Protein AF-A0A1Q7S9M8-F1 (afdb_monomer_lite)

pLDDT: mean 87.65, std 7.37, range [57.84, 95.69]

Radius of gyration: 18.13 Å; chains: 1; bounding box: 39×25×57 Å

Secondary structure (DSSP, 8-state):
---SHHHHHTTT--TT--SSS--TTT-GGGGGG--S-EEEEEEEEETTTEEEEEEEEEEEETTTEEEEEEEEEEEEEEEEEE-TT--EEEEEEEEEEEEEEEEEEESSSS-EEEEEEEEEEEEEETTEEEEEEEEEEEEE--

Foldseek 3Di:
DFADPVCVVVVVPLQQPQDDDRDCVNPLQNLQSDPAKDWDWDWDQDPQQKIKIKTKIKDHDPPWKIKMKMKIKIKHWQDFDADPVGDTPDIWMKMKMKIKIKMKGAPDPFKIKMKMKMWIWIDGGDVDIDIDIDMDIDMGGD

Structure (mmCIF, N/CA/C/O backbone):
data_AF-A0A1Q7S9M8-F1
#
_entry.id   AF-A0A1Q7S9M8-F1
#
loop_
_atom_site.group_PDB
_atom_site.id
_atom_site.type_symbol
_atom_site.label_atom_id
_atom_site.label_alt_id
_atom_site.label_comp_id
_atom_site.label_asym_id
_atom_site.label_entity_id
_atom_site.label_seq_id
_atom_site.pdbx_PDB_ins_code
_atom_site.Cartn_x
_atom_site.Cartn_y
_atom_site.Cartn_z
_atom_site.occupancy
_atom_site.B_iso_or_equiv
_atom_site.auth_seq_id
_atom_site.auth_comp_id
_atom_site.auth_asym_id
_atom_site.auth_atom_id
_atom_site.pdbx_PDB_model_num
ATOM 1 N N . MET A 1 1 ? 0.707 -7.574 -5.995 1.00 57.84 1 MET A N 1
ATOM 2 C CA . MET A 1 1 ? 1.938 -8.179 -5.433 1.00 57.84 1 MET A CA 1
ATOM 3 C C . MET A 1 1 ? 1.797 -8.263 -3.920 1.00 57.84 1 MET A C 1
ATOM 5 O O . MET A 1 1 ? 0.958 -7.563 -3.372 1.00 57.84 1 MET A O 1
ATOM 9 N N . GLY A 1 2 ? 2.574 -9.120 -3.259 1.00 64.75 2 GLY A N 1
ATOM 10 C CA . GLY A 1 2 ? 2.652 -9.149 -1.798 1.00 64.75 2 GLY A CA 1
ATOM 11 C C . GLY A 1 2 ? 3.324 -7.903 -1.230 1.00 64.75 2 GLY A C 1
ATOM 12 O O . GLY A 1 2 ? 4.291 -7.451 -1.825 1.00 64.75 2 GLY A O 1
ATOM 13 N N . SER A 1 3 ? 2.824 -7.364 -0.118 1.00 73.44 3 SER A N 1
ATOM 14 C CA . SER A 1 3 ? 3.362 -6.199 0.601 1.00 73.44 3 SER A CA 1
ATOM 15 C C . SER A 1 3 ? 4.119 -6.565 1.878 1.00 73.44 3 SER A C 1
ATOM 17 O O . SER A 1 3 ? 3.627 -7.346 2.701 1.00 73.44 3 SER A O 1
ATOM 19 N N . GLY A 1 4 ? 5.298 -5.951 2.040 1.00 80.25 4 GLY A N 1
ATOM 20 C CA . GLY A 1 4 ? 6.183 -6.041 3.207 1.00 80.25 4 GLY A CA 1
ATOM 21 C C . GLY A 1 4 ? 6.788 -7.431 3.450 1.00 80.25 4 GLY A C 1
ATOM 22 O O . GLY A 1 4 ? 6.228 -8.456 3.063 1.00 80.25 4 GLY A O 1
ATOM 23 N N . ALA A 1 5 ? 7.933 -7.486 4.136 1.00 82.31 5 ALA A N 1
ATOM 24 C CA . ALA A 1 5 ? 8.641 -8.746 4.394 1.00 82.31 5 ALA A CA 1
ATOM 25 C C . ALA A 1 5 ? 7.769 -9.762 5.153 1.00 82.31 5 ALA A C 1
ATOM 27 O O . ALA A 1 5 ? 7.705 -10.933 4.784 1.00 82.31 5 ALA A O 1
ATOM 28 N N . ARG A 1 6 ? 7.028 -9.293 6.169 1.00 84.50 6 ARG A N 1
ATOM 29 C CA . ARG A 1 6 ? 6.108 -10.127 6.953 1.00 84.50 6 ARG A CA 1
ATOM 30 C C . ARG A 1 6 ? 4.965 -10.684 6.110 1.00 84.50 6 ARG A C 1
ATOM 32 O O . ARG A 1 6 ? 4.654 -11.863 6.221 1.00 84.50 6 ARG A O 1
ATOM 39 N N . GLY A 1 7 ? 4.353 -9.853 5.266 1.00 83.56 7 GLY A N 1
ATOM 40 C CA . GLY A 1 7 ? 3.269 -10.299 4.396 1.00 83.56 7 GLY A CA 1
ATOM 41 C C . GLY A 1 7 ? 3.750 -11.361 3.416 1.00 83.56 7 GLY A C 1
ATOM 42 O O . GLY A 1 7 ? 3.134 -12.418 3.327 1.00 83.56 7 GLY A O 1
ATOM 43 N N . MET A 1 8 ? 4.909 -11.146 2.789 1.00 85.81 8 MET A N 1
ATOM 44 C CA . MET A 1 8 ? 5.516 -12.134 1.895 1.00 85.81 8 MET A CA 1
ATOM 45 C C . MET A 1 8 ? 5.856 -13.453 2.610 1.00 85.81 8 MET A C 1
ATOM 47 O O . MET A 1 8 ? 5.550 -14.518 2.078 1.00 85.8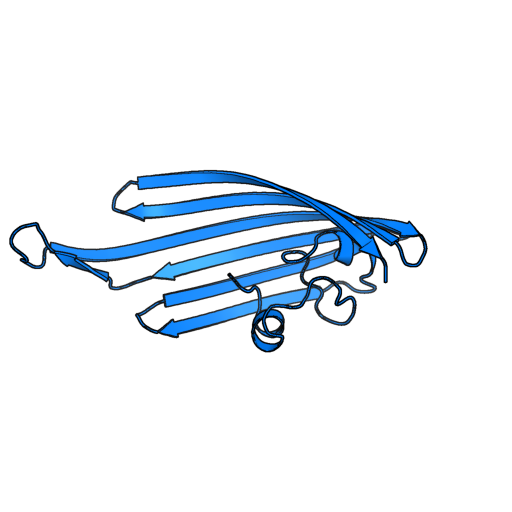1 8 MET A O 1
ATOM 51 N N . ALA A 1 9 ? 6.416 -13.402 3.825 1.00 84.69 9 ALA A N 1
ATOM 52 C CA . ALA A 1 9 ? 6.720 -14.596 4.624 1.00 84.69 9 ALA A CA 1
ATOM 53 C C . ALA A 1 9 ? 5.460 -15.381 5.035 1.00 84.69 9 ALA A C 1
ATOM 55 O O . ALA A 1 9 ? 5.495 -16.604 5.129 1.00 84.69 9 ALA A O 1
ATOM 56 N N . MET A 1 10 ? 4.337 -14.686 5.228 1.00 86.38 10 MET A N 1
ATOM 57 C CA . MET A 1 10 ? 3.033 -15.276 5.552 1.00 86.38 10 MET A CA 1
ATOM 58 C C . MET A 1 10 ? 2.227 -15.675 4.304 1.00 86.38 10 MET A C 1
ATOM 60 O O . MET A 1 10 ? 1.003 -15.790 4.367 1.00 86.38 10 MET A O 1
ATOM 64 N N . GLY A 1 11 ? 2.870 -15.823 3.140 1.00 84.56 11 GLY A N 1
ATOM 65 C CA . GLY A 1 11 ? 2.181 -16.180 1.894 1.00 84.56 11 GLY A CA 1
ATOM 66 C C . GLY A 1 11 ? 1.147 -15.141 1.443 1.00 84.56 11 GLY A C 1
ATOM 67 O O . GLY A 1 11 ? 0.212 -15.473 0.723 1.00 84.56 11 GLY A O 1
ATOM 68 N N . ASN A 1 12 ? 1.301 -13.884 1.869 1.00 84.94 12 ASN A N 1
ATOM 69 C CA . ASN A 1 12 ? 0.389 -12.757 1.642 1.00 84.94 12 ASN A CA 1
ATOM 70 C C . ASN A 1 12 ? -0.994 -12.891 2.309 1.00 84.94 12 ASN A C 1
ATOM 72 O O . ASN A 1 12 ? -1.914 -12.142 1.983 1.00 84.94 12 ASN A O 1
ATOM 76 N N . ALA A 1 13 ? -1.140 -13.786 3.292 1.00 85.44 13 ALA A N 1
ATOM 77 C CA . ALA A 1 13 ? -2.388 -14.036 4.017 1.00 85.44 13 ALA A CA 1
ATOM 78 C C . ALA A 1 13 ? -2.580 -13.102 5.234 1.00 85.44 13 ALA A C 1
ATOM 80 O O . ALA A 1 13 ? -2.776 -13.547 6.361 1.00 85.44 13 ALA A O 1
ATOM 81 N N . MET A 1 14 ? -2.512 -11.783 5.020 1.00 87.69 14 MET A N 1
ATOM 82 C CA . MET A 1 14 ? -2.524 -10.785 6.109 1.00 87.69 14 MET A CA 1
ATOM 83 C C . MET A 1 14 ? -3.898 -10.142 6.378 1.00 87.69 14 MET A C 1
ATOM 85 O O . MET A 1 14 ? -4.003 -9.266 7.230 1.00 87.69 14 MET A O 1
ATOM 89 N N . THR A 1 15 ? -4.963 -10.561 5.682 1.00 85.62 15 THR A N 1
ATOM 90 C CA . THR A 1 15 ? -6.269 -9.861 5.673 1.00 85.62 15 THR A CA 1
ATOM 91 C C . THR A 1 15 ? -7.000 -9.799 7.021 1.00 85.62 15 THR A C 1
ATOM 93 O O . THR A 1 15 ? -7.856 -8.933 7.194 1.00 85.62 15 THR A O 1
ATOM 96 N N . ALA A 1 16 ? -6.691 -10.710 7.948 1.00 84.69 16 ALA A N 1
ATOM 97 C CA . ALA A 1 16 ? -7.313 -10.813 9.274 1.00 84.69 16 ALA A CA 1
ATOM 98 C C . ALA A 1 16 ? -6.283 -10.711 10.417 1.00 84.69 16 ALA A C 1
ATOM 100 O O . ALA A 1 16 ? -6.584 -10.994 11.573 1.00 84.69 16 ALA A O 1
ATOM 101 N N . VAL A 1 17 ? -5.038 -10.334 10.108 1.00 84.12 17 VAL A N 1
ATOM 102 C CA . VAL A 1 17 ? -3.963 -10.267 11.104 1.00 84.12 17 VAL A CA 1
ATOM 103 C C . VAL A 1 17 ? -3.978 -8.895 11.774 1.00 84.12 17 VAL A C 1
ATOM 105 O O . VAL A 1 17 ? -3.600 -7.897 11.165 1.00 84.12 17 VAL A O 1
ATOM 108 N N . VAL A 1 18 ? -4.373 -8.858 13.048 1.00 83.50 18 VAL A N 1
ATOM 109 C CA . VAL A 1 18 ? -4.526 -7.617 13.836 1.00 83.50 18 VAL A CA 1
ATOM 110 C C . VAL A 1 18 ? -3.399 -7.360 14.837 1.00 83.50 18 VAL A C 1
ATOM 112 O O . VAL A 1 18 ? -3.403 -6.350 15.531 1.00 83.50 18 VAL A O 1
ATOM 115 N N . ASN A 1 19 ? -2.410 -8.249 14.924 1.00 81.38 19 ASN A N 1
ATOM 116 C CA . ASN A 1 19 ? -1.304 -8.126 15.875 1.00 81.38 19 ASN A CA 1
ATOM 117 C C . ASN A 1 19 ? 0.014 -7.795 15.169 1.00 81.38 19 ASN A C 1
ATOM 119 O O . ASN A 1 19 ? 0.311 -8.324 14.092 1.00 81.38 19 ASN A O 1
ATOM 123 N N . GLY A 1 20 ? 0.860 -6.998 15.826 1.00 80.44 20 GLY A N 1
ATOM 124 C CA . GLY A 1 20 ? 2.172 -6.583 15.321 1.00 80.44 20 GLY A CA 1
ATOM 125 C C . GLY A 1 20 ? 2.072 -5.485 14.259 1.00 80.44 20 GLY A C 1
ATOM 126 O O . GLY A 1 20 ? 1.236 -4.595 14.359 1.00 80.44 20 GLY A O 1
ATOM 127 N N . GLU A 1 21 ? 2.923 -5.550 13.234 1.00 77.31 21 GLU A N 1
ATOM 128 C CA . GLU A 1 21 ? 2.833 -4.668 12.063 1.00 77.31 21 GLU A CA 1
ATOM 129 C C . GLU A 1 21 ? 1.598 -5.039 11.224 1.00 77.31 21 GLU A C 1
ATOM 131 O O . GLU A 1 21 ? 1.613 -6.028 10.480 1.00 77.31 21 GLU A O 1
ATOM 136 N N . ILE A 1 22 ? 0.518 -4.276 11.396 1.00 79.56 22 ILE A N 1
ATOM 137 C CA . ILE A 1 22 ? -0.707 -4.389 10.603 1.00 79.56 22 ILE A CA 1
ATOM 138 C C . ILE A 1 22 ? -0.486 -3.679 9.270 1.00 79.56 22 ILE A C 1
ATOM 140 O O . ILE A 1 22 ? -0.139 -2.500 9.219 1.00 79.56 22 ILE A O 1
ATOM 144 N N . GLN A 1 23 ? -0.756 -4.383 8.177 1.00 79.44 23 GLN A N 1
ATOM 145 C CA . GLN A 1 23 ? -0.603 -3.840 6.835 1.00 79.44 23 GLN A CA 1
ATOM 146 C C . GLN A 1 23 ? -1.965 -3.568 6.202 1.00 79.44 23 GLN A C 1
ATOM 148 O O . GLN A 1 23 ? -2.589 -4.446 5.606 1.00 79.44 23 GLN A O 1
ATOM 153 N N . SER A 1 24 ? -2.392 -2.308 6.275 1.00 82.56 24 SER A N 1
ATOM 154 C CA . SER A 1 24 ? -3.668 -1.853 5.702 1.00 82.56 24 SER A CA 1
ATOM 155 C C . SER A 1 24 ? -3.730 -1.938 4.173 1.00 82.56 24 SER A C 1
ATOM 157 O O . SER A 1 24 ? -4.811 -1.848 3.603 1.00 82.56 24 SER A O 1
ATOM 159 N N . TYR A 1 25 ? -2.591 -2.173 3.508 1.00 85.38 25 TYR A N 1
ATOM 160 C CA . TYR A 1 25 ? -2.549 -2.525 2.087 1.00 85.38 25 TYR A CA 1
ATOM 161 C C . TYR A 1 25 ? -3.428 -3.742 1.755 1.00 85.38 25 TYR A C 1
ATOM 163 O O . TYR A 1 25 ? -4.063 -3.750 0.700 1.00 85.38 25 TYR A O 1
ATOM 171 N N . TYR A 1 26 ? -3.456 -4.746 2.643 1.00 86.88 26 TYR A N 1
ATOM 172 C CA . TYR A 1 26 ? -4.240 -5.971 2.461 1.00 86.88 26 TYR A CA 1
ATOM 173 C C . TYR A 1 26 ? -5.700 -5.805 2.873 1.00 86.88 26 TYR A C 1
ATOM 175 O O . TYR A 1 26 ? -6.578 -6.372 2.235 1.00 86.88 26 TYR A O 1
ATOM 183 N N . ASN A 1 27 ? -5.952 -5.058 3.948 1.00 90.69 27 ASN A N 1
ATOM 184 C CA . ASN A 1 27 ? -7.297 -4.773 4.427 1.00 90.69 27 ASN A CA 1
ATOM 185 C C . ASN A 1 27 ? -7.304 -3.429 5.179 1.00 90.69 27 ASN A C 1
ATOM 187 O O . ASN A 1 27 ? -6.751 -3.348 6.283 1.00 90.69 27 ASN A O 1
ATOM 191 N N . PRO A 1 28 ? -7.937 -2.378 4.627 1.00 89.75 28 PRO A N 1
ATOM 192 C CA . PRO A 1 28 ? -7.945 -1.063 5.249 1.00 89.75 28 PRO A CA 1
ATOM 193 C C . PRO A 1 28 ? -8.717 -1.015 6.569 1.00 89.75 28 PRO A C 1
ATOM 195 O O . PRO A 1 28 ? -8.446 -0.120 7.362 1.00 89.75 28 PRO A O 1
ATOM 198 N N . ALA A 1 29 ? -9.618 -1.966 6.857 1.00 91.62 29 ALA A N 1
ATOM 199 C CA . ALA A 1 29 ? -10.369 -2.017 8.116 1.00 91.62 29 ALA A CA 1
ATOM 200 C C . ALA A 1 29 ? -9.490 -2.353 9.336 1.00 91.62 29 ALA A C 1
ATOM 202 O O . ALA A 1 29 ? -9.869 -2.054 10.468 1.00 91.62 29 ALA A O 1
ATOM 203 N N . LEU A 1 30 ? -8.304 -2.939 9.125 1.00 89.50 30 LEU A N 1
ATOM 204 C CA . LEU A 1 30 ? -7.459 -3.422 10.219 1.00 89.50 30 LEU A CA 1
ATOM 205 C C . LEU A 1 30 ? -6.807 -2.302 11.042 1.00 89.50 30 LEU A C 1
ATOM 207 O O . LEU A 1 30 ? -6.467 -2.529 12.203 1.00 89.50 30 LEU A O 1
ATOM 211 N N . ALA A 1 31 ? -6.640 -1.093 10.489 1.00 90.38 31 ALA A N 1
ATOM 212 C CA . ALA A 1 31 ? -5.975 -0.001 11.206 1.00 90.38 31 ALA A CA 1
ATOM 213 C C . ALA A 1 31 ? -6.710 0.415 12.497 1.00 90.38 31 ALA A C 1
ATOM 215 O O . ALA A 1 31 ? -6.067 0.883 13.437 1.00 90.38 31 ALA A O 1
ATOM 216 N N . ALA A 1 32 ? -8.025 0.196 12.579 1.00 91.12 32 ALA A N 1
ATOM 217 C CA . ALA A 1 32 ? -8.847 0.487 13.752 1.00 91.12 32 ALA A CA 1
ATOM 218 C C . ALA A 1 32 ? -8.597 -0.476 14.928 1.00 91.12 32 ALA A C 1
ATOM 220 O O . ALA A 1 32 ? -8.952 -0.161 16.065 1.00 91.12 32 ALA A O 1
ATOM 221 N N . PHE A 1 33 ? -7.978 -1.634 14.673 1.00 90.00 33 PHE A N 1
ATOM 222 C CA . PHE A 1 33 ? -7.586 -2.600 15.704 1.00 90.00 33 PHE A CA 1
ATOM 223 C C . PHE A 1 33 ? -6.159 -2.393 16.213 1.00 90.00 33 PHE A C 1
ATOM 225 O O . PHE A 1 33 ? -5.751 -3.059 17.162 1.00 90.00 33 PHE A O 1
ATOM 232 N N . SER A 1 34 ? -5.400 -1.463 15.629 1.00 88.25 34 SER A N 1
ATOM 233 C CA . SER A 1 34 ? -4.077 -1.150 16.153 1.00 88.25 34 SER A CA 1
ATOM 234 C C . SER A 1 34 ? -4.161 -0.477 17.516 1.00 88.25 34 SER A C 1
ATOM 236 O O . SER A 1 34 ? -4.938 0.450 17.730 1.00 88.25 34 SER A O 1
ATOM 238 N N . GLU A 1 35 ? -3.279 -0.872 18.426 1.00 87.44 35 GLU A N 1
ATOM 239 C CA . GLU A 1 35 ? -3.135 -0.217 19.727 1.00 87.44 35 GLU A CA 1
ATOM 240 C C . GLU A 1 35 ? -1.991 0.804 19.748 1.00 87.44 35 GLU A C 1
ATOM 242 O O . GLU A 1 35 ? -1.941 1.681 20.615 1.00 87.44 35 GLU A O 1
ATOM 247 N N . GLN A 1 36 ? -1.070 0.716 18.782 1.00 90.19 36 GLN A N 1
ATOM 248 C CA . GLN A 1 36 ? 0.173 1.483 18.763 1.00 90.19 36 GLN A CA 1
ATOM 249 C C . GLN A 1 36 ? 0.463 2.065 17.379 1.00 90.19 36 GLN A C 1
ATOM 251 O O . GLN A 1 36 ? -0.045 1.613 16.351 1.00 90.19 36 GLN A O 1
ATOM 256 N N . ARG A 1 37 ? 1.301 3.102 17.349 1.00 92.75 37 ARG A N 1
ATOM 257 C CA . ARG A 1 37 ? 1.840 3.628 16.093 1.00 92.75 37 ARG A CA 1
ATOM 258 C C . ARG A 1 37 ? 2.904 2.665 15.589 1.00 92.75 37 ARG A C 1
ATOM 260 O O . ARG A 1 37 ? 3.766 2.262 16.363 1.00 92.75 37 ARG A O 1
ATOM 267 N N . THR A 1 38 ? 2.851 2.321 14.312 1.00 90.81 38 THR A N 1
ATOM 268 C CA . THR A 1 38 ? 3.845 1.441 13.688 1.00 90.81 38 THR A CA 1
ATOM 269 C C . THR A 1 38 ? 4.304 2.042 12.372 1.00 90.81 38 THR A C 1
ATOM 271 O O . THR A 1 38 ? 3.553 2.750 11.702 1.00 90.81 38 THR A O 1
ATOM 274 N N . ALA A 1 39 ? 5.561 1.792 12.034 1.00 91.06 39 ALA A N 1
ATOM 275 C CA . ALA A 1 39 ? 6.146 2.146 10.756 1.00 91.06 39 ALA A CA 1
ATOM 276 C C . ALA A 1 39 ? 7.030 0.985 10.309 1.00 91.06 39 ALA A C 1
ATOM 278 O O . ALA A 1 39 ? 7.719 0.387 11.138 1.00 91.06 39 ALA A O 1
ATOM 279 N N . GLY A 1 40 ? 7.018 0.685 9.018 1.00 89.69 40 GLY A N 1
ATOM 280 C CA . GLY A 1 40 ? 7.786 -0.408 8.445 1.00 89.69 40 GLY A CA 1
ATOM 281 C C . GLY A 1 40 ? 8.348 -0.023 7.089 1.00 89.69 40 GLY A C 1
ATOM 282 O O . GLY A 1 40 ? 7.677 0.624 6.286 1.00 89.69 40 GLY A O 1
ATOM 283 N N . ALA A 1 41 ? 9.585 -0.434 6.829 1.00 91.12 41 ALA A N 1
ATOM 284 C CA . ALA A 1 41 ? 10.212 -0.341 5.520 1.00 91.12 41 ALA A CA 1
ATOM 285 C C . ALA A 1 41 ? 10.724 -1.725 5.112 1.00 91.12 41 ALA A C 1
ATOM 287 O O . ALA A 1 41 ? 11.245 -2.479 5.932 1.00 91.12 41 ALA A O 1
ATOM 288 N N . THR A 1 42 ? 10.561 -2.085 3.847 1.00 91.62 42 THR A N 1
ATOM 289 C CA . THR A 1 42 ? 11.048 -3.337 3.268 1.00 91.62 42 THR A CA 1
ATOM 290 C C . THR A 1 42 ? 11.676 -3.037 1.918 1.00 91.62 42 THR A C 1
ATOM 292 O O . THR A 1 42 ? 11.065 -2.361 1.097 1.00 91.62 42 THR A O 1
ATOM 295 N N . PHE A 1 43 ? 12.860 -3.595 1.679 1.00 91.12 43 PHE A N 1
ATOM 296 C CA . PHE A 1 43 ? 13.544 -3.557 0.390 1.00 91.12 43 PHE A CA 1
ATOM 297 C C . PHE A 1 43 ? 13.692 -4.989 -0.115 1.00 91.12 43 PHE A C 1
ATOM 299 O O . PHE A 1 43 ? 14.317 -5.820 0.544 1.00 91.12 43 PHE A O 1
ATOM 306 N N . GLY A 1 44 ? 13.063 -5.295 -1.244 1.00 90.06 44 GLY A N 1
ATOM 307 C CA . GLY A 1 44 ? 13.077 -6.615 -1.862 1.00 90.06 44 GLY A CA 1
ATOM 308 C C . GLY A 1 44 ? 13.915 -6.607 -3.129 1.00 90.06 44 GLY A C 1
ATOM 309 O O . GLY A 1 44 ? 13.563 -5.927 -4.090 1.00 90.06 44 GLY A O 1
ATOM 310 N N . LEU A 1 45 ? 14.995 -7.386 -3.141 1.00 90.12 45 LEU A N 1
ATOM 311 C CA . LEU A 1 45 ? 15.781 -7.676 -4.339 1.00 90.12 45 LEU A CA 1
ATOM 312 C C . LEU A 1 45 ? 15.302 -9.004 -4.927 1.00 90.12 45 LEU A C 1
ATOM 314 O O . LEU A 1 45 ? 15.189 -10.003 -4.217 1.00 90.12 45 LEU A O 1
ATOM 318 N N . LEU A 1 46 ? 14.984 -9.001 -6.214 1.00 87.25 46 LEU A N 1
ATOM 319 C CA . LEU A 1 46 ? 14.392 -10.121 -6.936 1.00 87.25 46 LEU A CA 1
ATOM 320 C C . LEU A 1 46 ? 15.277 -10.469 -8.140 1.00 87.25 46 LEU A C 1
ATOM 322 O O . LEU A 1 46 ? 16.095 -9.670 -8.590 1.00 87.25 46 LEU A O 1
ATOM 326 N N . SER A 1 47 ? 15.106 -11.671 -8.687 1.00 89.19 47 SER A N 1
ATOM 327 C CA . SER A 1 47 ? 15.799 -12.077 -9.915 1.00 89.19 47 SER A CA 1
ATOM 328 C C . SER A 1 47 ? 15.456 -11.155 -11.094 1.00 89.19 47 SER A C 1
ATOM 330 O O . SER A 1 47 ? 14.365 -10.581 -11.124 1.00 89.19 47 SER A O 1
ATOM 332 N N . LEU A 1 48 ? 16.351 -11.096 -12.090 1.00 89.06 48 LEU A N 1
ATOM 333 C CA . LEU A 1 48 ? 16.242 -10.261 -13.298 1.00 89.06 48 LEU A CA 1
ATOM 334 C C . LEU A 1 48 ? 16.287 -8.753 -12.990 1.00 89.06 48 LEU A C 1
ATOM 336 O O . LEU A 1 48 ? 15.481 -8.000 -13.523 1.00 89.06 48 LEU A O 1
ATOM 340 N N . ASP A 1 49 ? 17.173 -8.323 -12.085 1.00 89.00 49 ASP A N 1
ATOM 341 C CA . ASP A 1 49 ? 17.335 -6.908 -11.696 1.00 89.00 49 ASP A CA 1
ATOM 342 C C . ASP A 1 49 ? 16.028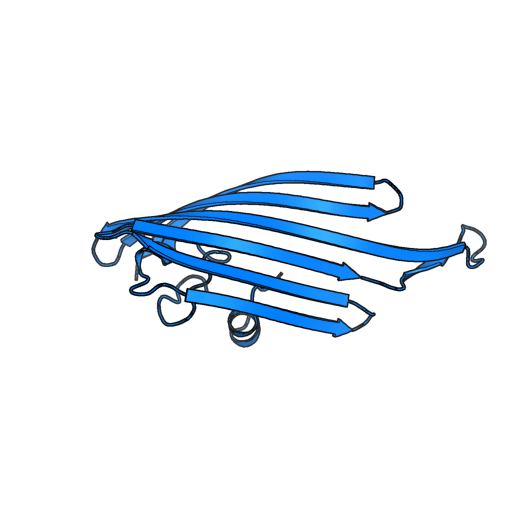 -6.228 -11.253 1.00 89.00 49 ASP A C 1
ATOM 344 O O . ASP A 1 49 ? 15.827 -5.013 -11.371 1.00 89.00 49 ASP A O 1
ATOM 348 N N . ARG A 1 50 ? 15.112 -7.041 -10.719 1.00 91.00 50 ARG A N 1
ATOM 349 C CA . ARG A 1 50 ? 13.824 -6.595 -10.207 1.00 91.00 50 ARG A CA 1
ATOM 350 C C . ARG A 1 50 ? 13.976 -6.129 -8.772 1.00 91.00 50 ARG A C 1
ATOM 352 O O . ARG A 1 50 ? 14.648 -6.765 -7.960 1.00 91.00 50 ARG A O 1
ATOM 359 N N . HIS A 1 51 ? 13.270 -5.062 -8.433 1.00 91.75 51 HIS A N 1
ATOM 360 C CA . HIS A 1 51 ? 13.164 -4.591 -7.061 1.00 91.75 51 HIS A CA 1
ATOM 361 C C . HIS A 1 51 ? 11.709 -4.360 -6.672 1.00 91.75 51 HIS A C 1
ATOM 363 O O . HIS A 1 51 ? 10.853 -4.075 -7.513 1.00 91.75 51 HIS A O 1
ATOM 369 N N . LEU A 1 52 ? 11.439 -4.515 -5.381 1.00 92.00 52 LEU A N 1
ATOM 370 C CA . LEU A 1 52 ? 10.128 -4.318 -4.792 1.00 92.00 52 LEU A CA 1
ATOM 371 C C . LEU A 1 52 ? 10.275 -3.770 -3.371 1.00 92.00 52 LEU A C 1
ATOM 373 O O . LEU A 1 52 ? 10.673 -4.477 -2.448 1.00 92.00 52 LEU A O 1
ATOM 377 N N . ASN A 1 53 ? 9.936 -2.501 -3.207 1.00 92.69 53 ASN A N 1
ATOM 378 C CA . ASN A 1 53 ? 10.115 -1.733 -1.990 1.00 92.69 53 ASN A CA 1
ATOM 379 C C . ASN A 1 53 ? 8.757 -1.362 -1.394 1.00 92.69 53 ASN A C 1
ATOM 381 O O . ASN A 1 53 ? 7.826 -1.003 -2.117 1.00 92.69 53 ASN A O 1
ATOM 385 N N . PHE A 1 54 ? 8.666 -1.402 -0.069 1.00 92.75 54 PHE A N 1
ATOM 386 C CA . PHE A 1 54 ? 7.476 -1.032 0.687 1.00 92.75 54 PHE A CA 1
ATOM 387 C C . PHE A 1 54 ? 7.853 -0.094 1.819 1.00 92.75 54 PHE A C 1
ATOM 389 O O . PHE A 1 54 ? 8.783 -0.370 2.570 1.00 92.75 54 PHE A O 1
ATOM 396 N N . LEU A 1 55 ? 7.079 0.967 1.986 1.00 92.62 55 LEU A N 1
ATOM 397 C CA . LEU A 1 55 ? 7.062 1.806 3.172 1.00 92.62 55 LEU A CA 1
ATOM 398 C C . LEU A 1 55 ? 5.624 1.862 3.674 1.00 92.62 55 LEU A C 1
ATOM 400 O O . LEU A 1 55 ? 4.700 2.063 2.888 1.00 92.62 55 LEU A O 1
ATOM 404 N N . ASN A 1 56 ? 5.422 1.696 4.972 1.00 91.56 56 ASN A N 1
ATOM 405 C CA . ASN A 1 56 ? 4.111 1.816 5.583 1.00 91.56 56 ASN A CA 1
ATOM 406 C C . ASN A 1 56 ? 4.191 2.534 6.928 1.00 91.56 56 ASN A C 1
ATOM 408 O O . ASN A 1 56 ? 5.197 2.477 7.634 1.00 91.56 56 ASN A O 1
ATOM 412 N N . TYR A 1 57 ? 3.105 3.218 7.258 1.00 92.62 57 TYR A N 1
ATOM 413 C CA . TYR A 1 57 ? 2.869 3.847 8.541 1.00 92.62 57 TYR A CA 1
ATOM 414 C C . TYR A 1 57 ? 1.418 3.623 8.943 1.00 92.62 57 TYR A C 1
ATOM 416 O O . TYR A 1 57 ? 0.507 3.713 8.119 1.00 92.62 57 TYR A O 1
ATOM 424 N N . MET A 1 58 ? 1.195 3.383 10.226 1.00 92.88 58 MET A N 1
ATOM 425 C CA . MET A 1 58 ? -0.130 3.233 10.798 1.00 92.88 58 MET A CA 1
ATOM 426 C C . MET A 1 58 ? -0.206 3.950 12.136 1.00 92.88 58 MET A C 1
ATOM 428 O O . MET A 1 58 ? 0.706 3.881 12.963 1.00 92.88 58 MET A O 1
ATOM 432 N N . GLN A 1 59 ? -1.348 4.585 12.372 1.00 93.38 59 GLN A N 1
ATOM 433 C CA . GLN A 1 59 ? -1.637 5.268 13.614 1.00 93.38 59 GLN A CA 1
ATOM 434 C C . GLN A 1 59 ? -3.088 5.034 14.047 1.00 93.38 59 GLN A C 1
ATOM 436 O O . GLN A 1 59 ? -4.008 5.364 13.295 1.00 93.38 59 GLN A O 1
ATOM 441 N N . PRO A 1 60 ? -3.315 4.555 15.283 1.00 93.56 60 PRO A N 1
ATOM 442 C CA . PRO A 1 60 ? -4.652 4.511 15.848 1.00 93.56 60 PRO A CA 1
ATOM 443 C C . PRO A 1 60 ? -5.147 5.916 16.195 1.00 93.56 60 PRO A C 1
ATOM 445 O O . PRO A 1 60 ? -4.394 6.770 16.678 1.00 93.56 60 PRO A O 1
ATOM 448 N N . ILE A 1 61 ? -6.438 6.138 15.980 1.00 95.06 61 ILE A N 1
ATOM 449 C CA . ILE A 1 61 ? -7.170 7.348 16.346 1.00 95.06 61 ILE A CA 1
ATOM 450 C C . ILE A 1 61 ? -8.187 6.953 17.414 1.00 95.06 61 ILE A C 1
ATOM 452 O O . ILE A 1 61 ? -9.225 6.362 17.130 1.00 95.06 61 ILE A O 1
ATOM 456 N N . ARG A 1 62 ? -7.889 7.269 18.676 1.00 90.19 62 ARG A N 1
ATOM 457 C CA . ARG A 1 62 ? -8.783 6.929 19.790 1.00 90.19 62 ARG A CA 1
ATOM 458 C C . ARG A 1 62 ? -10.135 7.652 19.645 1.00 90.19 62 ARG A C 1
ATOM 460 O O . ARG A 1 62 ? -10.136 8.811 19.234 1.00 90.19 62 ARG A O 1
ATOM 467 N N . PRO A 1 63 ? -11.261 7.020 20.031 1.00 91.06 63 PRO A N 1
ATOM 468 C CA . PRO A 1 63 ? -11.359 5.698 20.668 1.00 91.06 63 PRO A CA 1
ATOM 469 C C . PRO A 1 63 ? -11.484 4.495 19.711 1.00 91.06 63 PRO A C 1
ATOM 471 O O . PRO A 1 63 ? -11.191 3.379 20.134 1.00 91.06 63 PRO A O 1
ATOM 474 N N . THR A 1 64 ? -11.918 4.683 18.460 1.00 94.50 64 THR A N 1
ATOM 475 C CA . THR A 1 64 ? -12.313 3.570 17.564 1.00 94.50 64 THR A CA 1
ATOM 476 C C . THR A 1 64 ? -11.730 3.632 16.155 1.00 94.50 64 THR A C 1
ATOM 478 O O . THR A 1 64 ? -11.976 2.733 15.360 1.00 94.50 64 THR A O 1
ATOM 481 N N . GLY A 1 65 ? -10.998 4.682 15.800 1.00 94.81 65 GLY A N 1
ATOM 482 C CA . GLY A 1 65 ? -10.495 4.887 14.447 1.00 94.81 65 GLY A CA 1
ATOM 483 C C . GLY A 1 65 ? -9.052 4.436 14.248 1.00 94.81 65 GLY A C 1
ATOM 484 O O . GLY A 1 65 ? -8.298 4.215 15.194 1.00 94.81 65 GLY A O 1
ATOM 485 N N . GLY A 1 66 ? -8.635 4.398 12.990 1.00 95.50 66 GLY A N 1
ATOM 486 C CA . GLY A 1 66 ? -7.242 4.218 12.606 1.00 95.50 66 GLY A CA 1
ATOM 487 C C . GLY A 1 66 ? -6.980 4.774 11.217 1.00 95.50 66 GLY A C 1
ATOM 488 O O . GLY A 1 66 ? -7.832 4.679 10.334 1.00 95.50 66 GLY A O 1
ATOM 489 N N . ILE A 1 67 ? -5.799 5.351 11.026 1.00 95.50 67 ILE A N 1
ATOM 490 C CA . ILE A 1 67 ? -5.299 5.759 9.713 1.00 95.50 67 ILE A CA 1
ATOM 491 C C . ILE A 1 67 ? -4.056 4.964 9.361 1.00 95.50 67 ILE A C 1
ATOM 493 O O . ILE A 1 67 ? -3.271 4.572 10.228 1.00 95.50 67 ILE A O 1
ATOM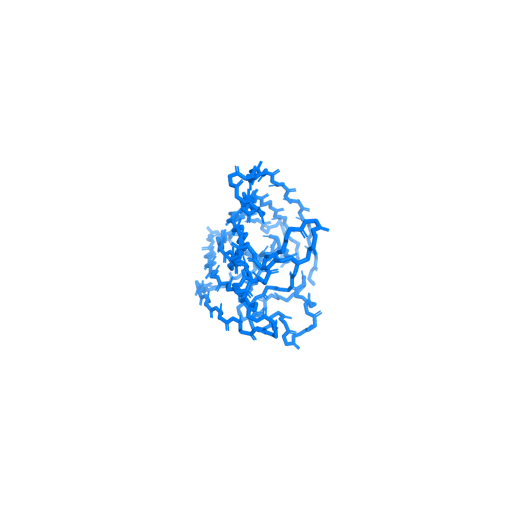 497 N N . SER A 1 68 ? -3.854 4.771 8.068 1.00 94.38 68 SER A N 1
ATOM 498 C CA . SER A 1 68 ? -2.619 4.218 7.544 1.00 94.38 68 SER A CA 1
ATOM 499 C C . SER A 1 68 ? -2.255 4.860 6.221 1.00 94.38 68 SER A C 1
ATOM 501 O O . SER A 1 68 ? -3.110 5.329 5.471 1.00 94.38 68 SER A O 1
ATOM 503 N N . PHE A 1 69 ? -0.966 4.861 5.946 1.00 94.25 69 PHE A N 1
ATOM 504 C CA . PHE A 1 69 ? -0.391 5.338 4.710 1.00 94.25 69 PHE A CA 1
ATOM 505 C C . PHE A 1 69 ? 0.678 4.352 4.262 1.00 94.25 69 PHE A C 1
ATOM 507 O O . PHE A 1 69 ? 1.366 3.755 5.094 1.00 94.25 69 PHE A O 1
ATOM 514 N N . GLY A 1 70 ? 0.863 4.213 2.957 1.00 93.56 70 GLY A N 1
ATOM 515 C CA . GLY A 1 70 ? 2.011 3.489 2.449 1.00 93.56 70 GLY A CA 1
ATOM 516 C C . GLY A 1 70 ? 2.389 3.852 1.028 1.00 93.56 70 GLY A C 1
ATOM 517 O O . GLY A 1 70 ? 1.599 4.397 0.258 1.00 93.56 70 GLY A O 1
ATOM 518 N N . LEU A 1 71 ? 3.634 3.527 0.713 1.00 93.50 71 LEU A N 1
ATOM 519 C CA . LEU A 1 71 ? 4.254 3.668 -0.590 1.00 93.50 71 LEU A CA 1
ATOM 520 C C . LEU A 1 71 ? 4.803 2.306 -1.006 1.00 93.50 71 LEU A C 1
ATOM 522 O O . LEU A 1 71 ? 5.462 1.617 -0.229 1.00 93.50 71 LEU A O 1
ATOM 526 N N . ILE A 1 72 ? 4.547 1.945 -2.252 1.00 93.00 72 ILE A N 1
ATOM 527 C CA . ILE A 1 72 ? 5.062 0.750 -2.900 1.00 93.00 72 ILE A CA 1
ATOM 528 C C . ILE A 1 72 ? 5.794 1.213 -4.138 1.00 93.00 72 ILE A C 1
ATOM 530 O O . ILE A 1 72 ? 5.257 2.004 -4.910 1.00 93.00 72 ILE A O 1
ATOM 534 N N . ASN A 1 73 ? 7.003 0.714 -4.325 1.00 93.31 73 ASN A N 1
ATOM 535 C CA . ASN A 1 73 ? 7.787 0.966 -5.517 1.00 93.31 73 ASN A CA 1
ATOM 536 C C . ASN A 1 73 ? 8.267 -0.372 -6.075 1.00 93.31 73 ASN A C 1
ATOM 538 O O . ASN A 1 73 ? 8.882 -1.159 -5.361 1.00 93.31 73 ASN A O 1
ATOM 542 N N . ALA A 1 74 ? 7.959 -0.638 -7.335 1.00 92.69 74 ALA A N 1
ATOM 543 C CA . ALA A 1 74 ? 8.390 -1.829 -8.044 1.00 92.69 74 ALA A CA 1
ATOM 544 C C . ALA A 1 74 ? 9.059 -1.417 -9.350 1.00 92.69 74 ALA A C 1
ATOM 546 O O . ALA A 1 74 ? 8.679 -0.419 -9.958 1.00 92.69 74 ALA A O 1
ATOM 547 N N . GLY A 1 75 ? 10.031 -2.187 -9.814 1.00 91.81 75 GLY A N 1
ATOM 548 C CA . GLY A 1 75 ? 10.663 -1.882 -11.086 1.00 91.81 75 GLY A CA 1
ATOM 549 C C . GLY A 1 75 ? 11.624 -2.953 -11.547 1.00 91.81 75 GLY A C 1
ATOM 550 O O . GLY A 1 75 ? 11.948 -3.892 -10.814 1.00 91.81 75 GLY A O 1
ATOM 551 N N . VAL A 1 76 ? 12.057 -2.791 -12.790 1.00 92.31 76 VAL A N 1
ATOM 552 C CA . VAL A 1 76 ? 13.060 -3.633 -13.435 1.00 92.31 76 VAL A CA 1
ATOM 553 C C . VAL A 1 76 ? 14.071 -2.714 -14.099 1.00 92.31 76 VAL A C 1
ATOM 555 O O . VAL A 1 76 ? 13.688 -1.791 -14.826 1.00 92.31 76 VAL A O 1
ATOM 558 N N . SER A 1 77 ? 15.343 -2.967 -13.830 1.00 88.88 77 SER A N 1
ATOM 559 C CA . SER A 1 77 ? 16.464 -2.273 -14.459 1.00 88.88 77 SER A CA 1
ATOM 560 C C . SER A 1 77 ? 17.125 -3.171 -15.507 1.00 88.88 77 SER A C 1
ATOM 562 O O . SER A 1 77 ? 16.864 -4.369 -15.543 1.00 88.88 77 SER A O 1
ATOM 564 N N . ASN A 1 78 ? 17.997 -2.592 -16.337 1.00 88.38 78 ASN A N 1
ATOM 565 C CA . ASN A 1 78 ? 18.867 -3.320 -17.272 1.00 88.38 78 ASN A CA 1
ATOM 566 C C . ASN A 1 78 ? 18.125 -4.272 -18.233 1.00 88.38 78 ASN A C 1
ATOM 568 O O . ASN A 1 78 ? 18.608 -5.360 -18.545 1.00 88.38 78 ASN A O 1
ATOM 572 N N . ILE A 1 79 ? 16.936 -3.888 -18.700 1.00 86.75 79 ILE A N 1
ATOM 573 C CA . ILE A 1 79 ? 16.210 -4.667 -19.707 1.00 86.75 79 ILE A CA 1
ATOM 574 C C . ILE A 1 79 ? 16.938 -4.505 -21.048 1.00 86.75 79 ILE A C 1
ATOM 576 O O . ILE A 1 79 ? 17.118 -3.382 -21.511 1.00 86.75 79 ILE A O 1
ATOM 580 N N . ASP A 1 80 ? 17.324 -5.606 -21.692 1.00 87.38 80 ASP A N 1
ATOM 581 C CA . ASP A 1 80 ? 18.005 -5.575 -22.994 1.00 87.38 80 ASP A CA 1
ATOM 582 C C . ASP A 1 80 ? 17.031 -5.139 -24.104 1.00 87.38 80 ASP A C 1
ATOM 584 O O . ASP A 1 80 ? 16.118 -5.881 -24.473 1.00 87.38 80 ASP A O 1
ATOM 588 N N . GLY A 1 81 ? 17.193 -3.916 -24.611 1.00 86.19 81 GLY A N 1
ATOM 589 C CA . GLY A 1 81 ? 16.400 -3.370 -25.708 1.00 86.19 81 GLY A CA 1
ATOM 590 C C . GLY A 1 81 ? 16.914 -3.850 -27.062 1.00 86.19 81 GLY A C 1
ATOM 591 O O . GLY A 1 81 ? 18.119 -3.807 -27.322 1.00 86.19 81 GLY A O 1
ATOM 592 N N . ARG A 1 82 ? 16.003 -4.293 -27.935 1.00 89.62 82 ARG A N 1
ATOM 593 C CA . ARG A 1 82 ? 16.311 -4.720 -29.309 1.00 89.62 82 ARG A CA 1
ATOM 594 C C . ARG A 1 82 ? 15.330 -4.129 -30.310 1.00 89.62 82 ARG A C 1
ATOM 596 O O . ARG A 1 82 ? 14.174 -3.889 -29.959 1.00 89.62 82 ARG A O 1
ATOM 603 N N . ASP A 1 83 ? 15.792 -3.880 -31.529 1.00 86.31 83 ASP A N 1
ATOM 604 C CA . ASP A 1 83 ? 14.927 -3.487 -32.643 1.00 86.31 83 ASP A CA 1
ATOM 605 C C . ASP A 1 83 ? 14.288 -4.705 -33.337 1.00 86.31 83 ASP A C 1
ATOM 607 O O . ASP A 1 83 ? 14.419 -5.848 -32.890 1.00 86.31 83 ASP A O 1
ATOM 611 N N . ALA A 1 84 ? 13.543 -4.452 -34.417 1.00 87.19 84 ALA A N 1
ATOM 612 C CA . ALA A 1 84 ? 12.862 -5.492 -35.186 1.00 87.19 84 ALA A CA 1
ATOM 613 C C . ALA A 1 84 ? 13.829 -6.459 -35.892 1.00 87.19 84 ALA A C 1
ATOM 615 O O . ALA A 1 84 ? 13.443 -7.594 -36.173 1.00 87.19 84 ALA A O 1
ATOM 616 N N . ASP A 1 85 ? 15.064 -6.023 -36.141 1.00 89.19 85 ASP A N 1
ATOM 617 C CA . ASP A 1 85 ? 16.123 -6.817 -36.761 1.00 89.19 85 ASP A CA 1
ATOM 618 C C . ASP A 1 85 ? 16.956 -7.579 -35.707 1.00 89.19 85 ASP A C 1
ATOM 620 O O . ASP A 1 85 ? 17.781 -8.428 -36.042 1.00 89.19 85 ASP A O 1
ATOM 624 N N . GLY A 1 86 ? 16.678 -7.353 -34.416 1.00 83.75 86 GLY A N 1
ATOM 625 C CA . GLY A 1 86 ? 17.309 -8.026 -33.283 1.00 83.75 86 GLY A CA 1
ATOM 626 C C . GLY A 1 86 ? 18.583 -7.345 -32.786 1.00 83.75 86 GLY A C 1
ATOM 627 O O . GLY A 1 86 ? 19.226 -7.868 -31.866 1.00 83.75 86 GLY A O 1
ATOM 628 N N . GLU A 1 87 ? 18.936 -6.185 -33.335 1.00 89.56 87 GLU A N 1
ATOM 629 C CA . GLU A 1 87 ? 20.111 -5.419 -32.934 1.00 89.56 87 GLU A CA 1
ATOM 630 C C . GLU A 1 87 ? 19.867 -4.708 -31.604 1.00 89.56 87 GLU A C 1
ATOM 632 O O . GLU A 1 87 ? 18.764 -4.239 -31.312 1.00 89.56 87 GLU A O 1
ATOM 637 N N . LYS A 1 88 ? 20.900 -4.656 -30.752 1.00 87.25 88 LYS A N 1
ATOM 638 C CA . LYS A 1 88 ? 20.781 -4.049 -29.421 1.00 87.25 88 LYS A CA 1
ATOM 639 C C . LYS A 1 88 ? 20.638 -2.531 -29.551 1.00 87.25 88 LYS A C 1
ATOM 641 O O . LYS A 1 88 ? 21.541 -1.862 -30.045 1.00 87.25 88 LYS A O 1
ATOM 646 N N . THR A 1 89 ? 19.543 -1.987 -29.030 1.00 84.75 89 THR A N 1
ATOM 647 C CA . THR A 1 89 ? 19.233 -0.549 -29.082 1.00 84.75 89 THR A CA 1
ATOM 648 C C . THR A 1 89 ? 19.639 0.203 -27.814 1.00 84.75 89 THR A C 1
ATOM 650 O O . THR A 1 89 ? 19.832 1.416 -27.860 1.00 84.75 89 THR A O 1
ATOM 653 N N . GLY A 1 90 ? 19.818 -0.501 -26.691 1.00 85.06 90 GLY A N 1
ATOM 654 C CA . GLY A 1 90 ? 20.227 0.071 -25.406 1.00 85.06 90 GLY A CA 1
ATOM 655 C C . GLY A 1 90 ? 19.645 -0.694 -24.219 1.00 85.06 90 GLY A C 1
ATOM 656 O O . GLY A 1 90 ? 19.034 -1.745 -24.399 1.00 85.06 90 GLY A O 1
ATOM 657 N N . ASP A 1 91 ? 19.830 -0.163 -23.012 1.00 87.31 91 ASP A N 1
ATOM 658 C CA . ASP A 1 91 ? 19.206 -0.707 -21.804 1.00 87.31 91 ASP A CA 1
ATOM 659 C C . ASP A 1 91 ? 17.933 0.082 -21.466 1.00 87.31 91 ASP A C 1
ATOM 661 O O . ASP A 1 91 ? 17.908 1.315 -21.486 1.00 87.31 91 ASP A O 1
ATOM 665 N N . LEU A 1 92 ? 16.866 -0.639 -21.134 1.00 85.69 92 LEU A N 1
ATOM 666 C CA . LEU A 1 92 ? 15.556 -0.103 -20.787 1.00 85.69 92 LEU A CA 1
ATOM 667 C C . LEU A 1 92 ? 15.271 -0.311 -19.295 1.00 85.69 92 LEU A C 1
ATOM 669 O O . LEU A 1 92 ? 15.840 -1.181 -18.631 1.00 85.69 92 LEU A O 1
ATOM 673 N N . SER A 1 93 ? 14.357 0.491 -18.755 1.00 87.00 93 SER A N 1
ATOM 674 C CA . SER A 1 93 ? 13.878 0.340 -17.381 1.00 87.00 93 SER A CA 1
ATOM 675 C C . SER A 1 93 ? 12.392 0.654 -17.279 1.00 87.00 93 SER A C 1
ATOM 677 O O . SER A 1 93 ? 11.874 1.512 -17.995 1.00 87.00 93 SER A O 1
ATOM 679 N N . THR A 1 94 ? 11.720 -0.039 -16.364 1.00 89.94 94 THR A N 1
ATOM 680 C CA . THR A 1 94 ? 10.312 0.190 -16.017 1.00 89.94 94 THR A CA 1
ATOM 681 C C . THR A 1 94 ? 10.199 0.426 -14.521 1.00 89.94 94 THR A C 1
ATOM 683 O O . THR A 1 94 ? 10.920 -0.190 -13.728 1.00 89.94 94 THR A O 1
ATOM 686 N N . SER A 1 95 ? 9.284 1.302 -14.118 1.00 89.75 95 SER A N 1
ATOM 687 C CA . SER A 1 95 ? 9.001 1.547 -12.706 1.00 89.75 95 SER A CA 1
ATOM 688 C C . SER A 1 95 ? 7.526 1.808 -12.458 1.00 89.75 95 SER A C 1
ATOM 690 O O . SER A 1 95 ? 6.828 2.414 -13.265 1.00 89.75 95 SER A O 1
ATOM 692 N N . GLU A 1 96 ? 7.052 1.354 -11.310 1.00 91.44 96 GLU A N 1
ATOM 693 C CA . GLU A 1 96 ? 5.690 1.535 -10.842 1.00 91.44 96 GLU A CA 1
ATOM 694 C C . GLU A 1 96 ? 5.723 2.015 -9.401 1.00 91.44 96 GLU A C 1
ATOM 696 O O . GLU A 1 96 ? 6.451 1.485 -8.560 1.00 91.44 96 GLU A O 1
ATOM 701 N N . ASN A 1 97 ? 4.918 3.028 -9.114 1.00 92.12 97 ASN A N 1
ATOM 702 C CA . ASN A 1 97 ? 4.738 3.561 -7.780 1.00 92.12 97 ASN A CA 1
ATOM 703 C C . ASN A 1 97 ? 3.263 3.504 -7.417 1.00 92.12 97 ASN A C 1
ATOM 705 O O . ASN A 1 97 ? 2.404 3.928 -8.189 1.00 92.12 97 ASN A O 1
ATOM 709 N N . GLN A 1 98 ? 2.974 3.019 -6.218 1.00 93.56 98 GLN A N 1
ATOM 710 C CA . GLN A 1 98 ? 1.646 3.077 -5.638 1.00 93.56 98 GLN A CA 1
ATOM 711 C C . GLN A 1 98 ? 1.723 3.779 -4.292 1.00 93.56 98 GLN A C 1
ATOM 713 O O . GLN A 1 98 ? 2.451 3.353 -3.401 1.00 93.56 98 GLN A O 1
ATOM 718 N N . VAL A 1 99 ? 0.919 4.818 -4.123 1.00 93.88 99 VAL A N 1
ATOM 719 C CA . VAL A 1 99 ? 0.702 5.476 -2.837 1.00 93.88 99 VAL A CA 1
ATOM 720 C C . VAL A 1 99 ? -0.702 5.145 -2.369 1.00 93.88 99 VAL A C 1
ATOM 722 O O . VAL A 1 99 ? -1.631 5.122 -3.173 1.00 93.88 99 VAL A O 1
ATOM 725 N N . PHE A 1 100 ? -0.884 4.886 -1.081 1.00 93.75 100 PHE A N 1
ATOM 726 C CA . PHE A 1 100 ? -2.214 4.703 -0.521 1.00 93.75 100 PHE A CA 1
ATOM 727 C C . PHE A 1 100 ? -2.388 5.429 0.801 1.00 93.75 100 PHE A C 1
ATOM 729 O O . PHE A 1 100 ? -1.454 5.558 1.591 1.00 93.75 100 PHE A O 1
ATOM 736 N N . LEU A 1 101 ? -3.621 5.858 1.037 1.00 95.06 101 LEU A N 1
ATOM 737 C CA . LEU A 1 101 ? -4.101 6.366 2.310 1.00 95.06 101 LEU A CA 1
ATOM 738 C C . LEU A 1 101 ? -5.368 5.594 2.660 1.00 95.06 101 LEU A C 1
ATOM 740 O O . LEU A 1 101 ? -6.262 5.475 1.823 1.00 95.06 101 LEU A O 1
ATOM 744 N N . ALA A 1 102 ? -5.452 5.086 3.882 1.00 95.19 102 ALA A N 1
ATOM 745 C CA . ALA A 1 102 ? -6.640 4.408 4.365 1.00 95.19 102 ALA A CA 1
ATOM 746 C C . ALA A 1 102 ? -7.089 4.945 5.719 1.00 95.19 102 ALA A C 1
ATOM 748 O O . ALA A 1 102 ? -6.278 5.320 6.569 1.00 95.19 102 ALA A O 1
ATOM 749 N N . PHE A 1 103 ? -8.399 4.934 5.911 1.00 95.69 103 PHE A N 1
ATOM 750 C CA . PHE A 1 103 ? -9.063 5.233 7.165 1.00 95.69 103 PHE A CA 1
ATOM 751 C C . PHE A 1 103 ? -9.948 4.054 7.548 1.00 95.69 103 PHE A C 1
ATOM 753 O O . PHE A 1 103 ? -10.563 3.419 6.696 1.00 95.69 103 PHE A O 1
ATOM 760 N N . SER A 1 104 ? -10.045 3.791 8.842 1.00 95.56 104 SER A N 1
ATOM 761 C CA . SER A 1 104 ? -10.915 2.762 9.391 1.00 95.56 104 SER A CA 1
ATOM 762 C C . SER A 1 104 ? -11.579 3.221 10.667 1.00 95.56 104 SER A C 1
ATOM 764 O O . SER A 1 104 ? -11.062 4.079 11.388 1.00 95.56 104 SER A O 1
ATOM 766 N N . ASN A 1 105 ? -12.731 2.626 10.942 1.00 95.69 105 ASN A N 1
ATOM 767 C CA . ASN A 1 105 ? -13.457 2.821 12.175 1.00 95.69 105 ASN A CA 1
ATOM 768 C C . ASN A 1 105 ? -14.040 1.497 12.664 1.00 95.69 105 ASN A C 1
ATOM 770 O O . ASN A 1 105 ? -14.647 0.741 11.904 1.00 95.69 105 ASN A O 1
ATOM 774 N N . ARG A 1 106 ? -13.847 1.230 13.950 1.00 94.38 106 ARG A N 1
ATOM 775 C CA . ARG A 1 106 ? -14.407 0.087 14.648 1.00 94.38 106 ARG A CA 1
ATOM 776 C C . ARG A 1 106 ? -15.845 0.398 15.060 1.00 94.38 106 ARG A C 1
ATOM 778 O O . ARG A 1 106 ? -16.074 1.298 15.866 1.00 94.38 106 ARG A O 1
ATOM 785 N N . VAL A 1 107 ? -16.783 -0.364 14.506 1.00 92.88 107 VAL A N 1
ATOM 786 C CA . VAL A 1 107 ? -18.226 -0.243 14.763 1.00 92.88 107 VAL A CA 1
ATOM 787 C C . VAL A 1 107 ? -18.614 -1.018 16.022 1.00 92.88 107 VAL A C 1
ATOM 789 O O . VAL A 1 107 ? -19.449 -0.556 16.792 1.00 92.88 107 VAL A O 1
ATOM 792 N N . ASP A 1 108 ? -17.964 -2.158 16.262 1.00 91.06 108 ASP A N 1
ATOM 793 C CA . ASP A 1 108 ? -18.132 -2.986 17.460 1.00 91.06 108 ASP A CA 1
ATOM 794 C C . ASP A 1 108 ? -16.785 -3.596 17.880 1.00 91.06 108 ASP A C 1
ATOM 796 O O . ASP A 1 108 ? -15.825 -3.543 17.122 1.00 91.06 108 ASP A O 1
ATOM 800 N N . GLN A 1 109 ? -16.672 -4.205 19.060 1.00 85.88 109 GLN A N 1
ATOM 801 C CA . GLN A 1 109 ? -15.415 -4.757 19.584 1.00 85.88 109 GLN A CA 1
ATOM 802 C C . GLN A 1 109 ? -14.695 -5.705 18.612 1.00 85.88 109 GLN A C 1
ATOM 804 O O . GLN A 1 109 ? -13.467 -5.779 18.658 1.00 85.88 109 GLN A O 1
ATOM 809 N N . ARG A 1 110 ? -15.438 -6.379 17.727 1.00 87.56 110 ARG A N 1
ATOM 810 C CA . ARG A 1 110 ? -14.903 -7.306 16.718 1.00 87.56 110 ARG A CA 1
ATOM 811 C C . ARG A 1 110 ? -15.079 -6.836 15.276 1.00 87.56 110 ARG A C 1
ATOM 813 O O . ARG A 1 110 ? -14.372 -7.312 14.399 1.00 87.56 110 ARG A O 1
ATOM 820 N N . VAL A 1 111 ? -15.945 -5.851 15.030 1.00 89.88 111 VAL A N 1
ATOM 821 C CA . VAL A 1 111 ? -16.305 -5.424 13.672 1.00 89.88 111 VAL A CA 1
ATOM 822 C C . VAL A 1 111 ? -15.739 -4.045 13.357 1.00 89.88 111 VAL A C 1
ATOM 824 O O . VAL A 1 111 ? -16.005 -3.071 14.067 1.00 89.88 111 VAL A O 1
ATOM 827 N N . ALA A 1 112 ? -15.019 -3.933 12.242 1.00 93.50 112 ALA A N 1
ATOM 828 C CA . ALA A 1 112 ? -14.553 -2.653 11.716 1.00 93.50 112 ALA A CA 1
ATOM 829 C C . ALA A 1 112 ? -14.840 -2.500 10.226 1.00 93.50 112 ALA A C 1
ATOM 831 O O . ALA A 1 112 ? -14.906 -3.470 9.470 1.00 93.50 112 ALA A O 1
ATOM 832 N N . VAL A 1 113 ? -14.966 -1.242 9.815 1.00 94.81 113 VAL A N 1
ATOM 833 C CA . VAL A 1 113 ? -15.065 -0.824 8.419 1.00 94.81 113 VAL A CA 1
ATOM 834 C C . VAL A 1 113 ? -13.848 0.011 8.054 1.00 94.81 113 VAL A C 1
ATOM 836 O O . VAL A 1 113 ? -13.314 0.750 8.883 1.00 94.81 113 VAL A O 1
ATOM 839 N N . GLY A 1 114 ? -13.399 -0.097 6.811 1.00 94.44 114 GLY A N 1
ATOM 840 C CA . GLY A 1 114 ? -12.257 0.646 6.305 1.00 94.44 114 GLY A CA 1
ATOM 841 C C . GLY A 1 114 ? -12.426 1.033 4.851 1.00 94.44 114 GLY A C 1
ATOM 842 O O . GLY A 1 114 ? -13.009 0.296 4.057 1.00 94.44 114 GLY A O 1
ATOM 843 N N . VAL A 1 115 ? -11.887 2.196 4.517 1.00 95.69 115 VAL A N 1
ATOM 844 C CA . VAL A 1 115 ? -11.845 2.735 3.163 1.00 95.69 115 VAL A CA 1
ATOM 845 C C . VAL A 1 115 ? -10.413 3.119 2.825 1.00 95.69 115 VAL A C 1
ATOM 847 O O . VAL A 1 115 ? -9.691 3.630 3.685 1.00 95.69 115 VAL A O 1
ATOM 850 N N . ALA A 1 116 ? -9.990 2.894 1.585 1.00 94.81 116 ALA A N 1
ATOM 851 C CA . ALA A 1 116 ? -8.691 3.352 1.106 1.00 94.81 116 ALA A CA 1
ATOM 852 C C . ALA A 1 116 ? -8.794 4.025 -0.253 1.00 94.81 116 ALA A C 1
ATOM 854 O O . ALA A 1 116 ? -9.591 3.626 -1.097 1.00 94.81 116 ALA A O 1
ATOM 855 N N . VAL A 1 117 ? -7.931 5.013 -0.462 1.00 94.06 117 VAL A N 1
ATOM 856 C CA . VAL A 1 117 ? -7.659 5.600 -1.771 1.00 94.06 117 VAL A CA 1
ATOM 857 C C . VAL A 1 117 ? -6.239 5.225 -2.158 1.00 94.06 117 VAL A C 1
ATOM 859 O O . VAL A 1 117 ? -5.308 5.364 -1.360 1.00 94.06 117 VAL A O 1
ATOM 862 N N . LYS A 1 118 ? -6.078 4.742 -3.386 1.00 94.25 118 LYS A N 1
ATOM 863 C CA . LYS A 1 118 ? -4.807 4.301 -3.954 1.00 94.25 118 LYS A CA 1
ATOM 864 C C . LYS A 1 118 ? -4.521 5.106 -5.215 1.00 94.25 118 LYS A C 1
ATOM 866 O O . LYS A 1 118 ? -5.377 5.211 -6.084 1.00 94.25 118 LYS A O 1
ATOM 871 N N . LEU A 1 119 ? -3.327 5.670 -5.313 1.00 92.81 119 LEU A N 1
ATOM 872 C CA . LEU A 1 119 ? -2.817 6.332 -6.506 1.00 92.81 119 LEU A CA 1
ATOM 873 C C . LEU A 1 119 ? -1.722 5.464 -7.102 1.00 92.81 119 LEU A C 1
ATOM 875 O O . LEU A 1 119 ? -0.748 5.149 -6.422 1.00 92.81 119 LEU A O 1
ATOM 879 N N . TYR A 1 120 ? -1.891 5.100 -8.362 1.00 91.56 120 TYR A N 1
ATOM 880 C CA . TYR A 1 120 ? -0.953 4.304 -9.136 1.00 91.56 120 TYR A CA 1
ATOM 881 C C . TYR A 1 120 ? -0.311 5.186 -10.189 1.00 91.56 120 TYR A C 1
ATOM 883 O O . TYR A 1 120 ? -1.017 5.917 -10.880 1.00 91.56 120 TYR A O 1
ATOM 891 N N . HIS A 1 121 ? 1.005 5.096 -10.321 1.00 90.62 121 HIS A N 1
ATOM 892 C CA . HIS A 1 121 ? 1.763 5.740 -11.376 1.00 90.62 121 HIS A CA 1
ATOM 893 C C . HIS A 1 121 ? 2.780 4.753 -11.949 1.00 90.62 121 HIS A C 1
ATOM 895 O O . HIS A 1 121 ? 3.744 4.396 -11.269 1.00 90.62 121 HIS A O 1
ATOM 901 N N . SER A 1 122 ? 2.566 4.330 -13.192 1.00 86.31 122 SER A N 1
ATOM 902 C CA . SER A 1 122 ? 3.440 3.386 -13.897 1.00 86.31 122 SER A CA 1
ATOM 903 C C . SER A 1 122 ? 4.139 4.079 -15.061 1.00 86.31 122 SER A C 1
ATOM 905 O O . SER A 1 122 ? 3.498 4.779 -15.845 1.00 86.31 122 SER A O 1
ATOM 907 N N . LYS A 1 123 ? 5.445 3.847 -15.191 1.00 82.69 123 LYS A N 1
ATOM 908 C CA . LYS A 1 123 ? 6.293 4.215 -16.326 1.00 82.69 123 LYS A CA 1
ATOM 909 C C . LYS A 1 123 ? 6.734 2.923 -17.011 1.00 82.69 123 LYS A C 1
ATOM 911 O O . LYS A 1 123 ? 7.599 2.225 -16.489 1.00 82.69 123 LYS A O 1
ATOM 916 N N . LEU A 1 124 ? 6.109 2.614 -18.147 1.00 69.94 12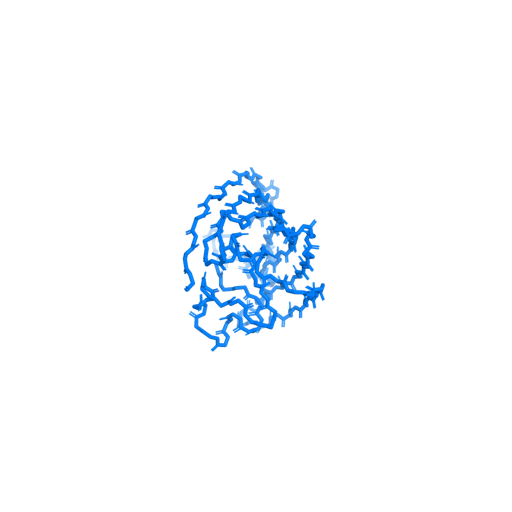4 LEU A N 1
ATOM 917 C CA . LEU A 1 124 ? 6.242 1.321 -18.834 1.00 69.94 124 LEU A CA 1
ATOM 918 C C . LEU A 1 124 ? 7.403 1.297 -19.834 1.00 69.94 124 LEU A C 1
ATOM 920 O O . LEU A 1 124 ? 8.204 0.370 -19.851 1.00 69.94 124 LEU A O 1
ATOM 924 N N . TYR A 1 125 ? 7.461 2.312 -20.692 1.00 65.12 125 TYR A N 1
ATOM 925 C CA . TYR A 1 125 ? 8.432 2.448 -21.775 1.00 65.12 125 TYR A CA 1
ATOM 926 C C . TYR A 1 125 ? 8.578 3.930 -22.117 1.00 65.12 125 TYR A C 1
ATOM 928 O O . TYR A 1 125 ? 7.752 4.729 -21.689 1.00 65.12 125 TYR A O 1
ATOM 936 N N . ASP A 1 126 ? 9.626 4.302 -22.843 1.00 60.00 126 ASP A N 1
ATOM 937 C C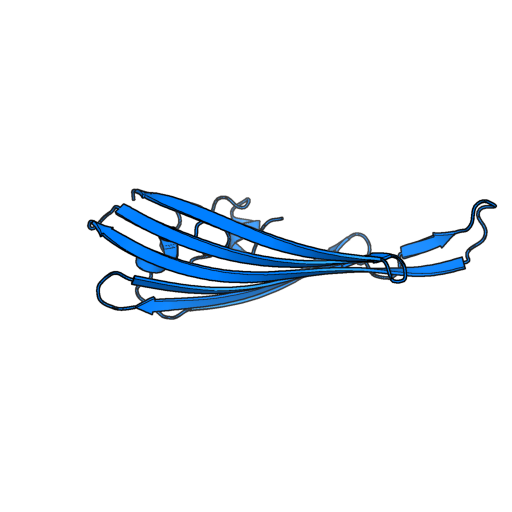A . ASP A 1 126 ? 10.020 5.676 -23.161 1.00 60.00 126 ASP A CA 1
ATOM 938 C C . ASP A 1 126 ? 8.822 6.632 -23.399 1.00 60.00 126 ASP A C 1
ATOM 940 O O . ASP A 1 126 ? 8.108 6.545 -24.395 1.00 60.00 126 ASP A O 1
ATOM 944 N N . GLN A 1 127 ? 8.576 7.519 -22.423 1.00 60.94 127 GLN A N 1
ATOM 945 C CA . GLN A 1 127 ? 7.469 8.499 -22.341 1.00 60.94 127 GLN A CA 1
ATOM 946 C C . GLN A 1 127 ? 6.030 7.963 -22.172 1.00 60.94 127 GLN A C 1
ATOM 948 O O . GLN A 1 127 ? 5.099 8.755 -22.014 1.00 60.94 127 GLN A O 1
ATOM 953 N N . VAL A 1 128 ? 5.819 6.650 -22.107 1.00 71.94 128 VAL A N 1
ATOM 954 C CA . VAL A 1 128 ? 4.513 6.048 -21.810 1.00 71.94 128 VAL A CA 1
ATOM 955 C C . VAL A 1 128 ? 4.333 5.923 -20.300 1.00 71.94 128 VAL A C 1
ATOM 957 O O . VAL A 1 128 ? 4.974 5.103 -19.634 1.00 71.94 128 VAL A O 1
ATOM 960 N N . SER A 1 129 ? 3.428 6.740 -19.761 1.00 82.31 129 SER A N 1
ATOM 961 C CA . SER A 1 129 ? 3.028 6.693 -18.356 1.00 82.31 129 SER A CA 1
ATOM 962 C C . SER A 1 129 ? 1.517 6.562 -18.207 1.00 82.31 129 SER A C 1
ATOM 964 O O . SER A 1 129 ? 0.754 7.006 -19.064 1.00 82.31 129 SER A O 1
ATOM 966 N N . SER A 1 130 ? 1.089 5.939 -17.115 1.00 84.25 130 SER A N 1
ATOM 967 C CA . SER A 1 130 ? -0.317 5.845 -16.731 1.00 84.25 130 SER A CA 1
ATOM 968 C C . SER A 1 130 ? -0.471 6.238 -15.271 1.00 84.25 130 SER A C 1
ATOM 970 O O . SER A 1 130 ? 0.335 5.838 -14.429 1.00 84.25 130 SER A O 1
ATOM 972 N N . THR A 1 131 ? -1.519 7.006 -14.980 1.00 87.81 131 THR A N 1
ATOM 973 C CA . THR A 1 131 ? -1.913 7.359 -13.617 1.00 87.81 131 THR A CA 1
ATOM 974 C C . THR A 1 131 ? -3.338 6.883 -13.385 1.00 87.81 131 THR A C 1
ATOM 976 O O . THR A 1 131 ? -4.227 7.159 -14.186 1.00 87.81 131 THR A O 1
ATOM 979 N N . THR A 1 132 ? -3.572 6.149 -12.301 1.00 90.50 132 THR A N 1
ATOM 980 C CA . THR A 1 132 ? -4.887 5.577 -11.978 1.00 90.50 132 THR A CA 1
ATOM 981 C C . THR A 1 132 ? -5.214 5.781 -10.506 1.00 90.50 132 THR A C 1
ATOM 983 O O . THR A 1 132 ? -4.331 5.731 -9.651 1.00 90.50 132 THR A O 1
ATOM 986 N N . VAL A 1 133 ? -6.495 6.001 -10.210 1.00 90.31 133 VAL A N 1
ATOM 987 C CA . VAL A 1 133 ? -7.019 6.092 -8.844 1.00 90.31 133 VAL A CA 1
ATOM 988 C C . VAL A 1 133 ? -7.865 4.856 -8.555 1.00 90.31 133 VAL A C 1
ATOM 990 O O . VAL A 1 133 ? -8.728 4.502 -9.354 1.00 90.31 133 VAL A O 1
ATOM 993 N N . GLY A 1 134 ? -7.615 4.207 -7.423 1.00 88.00 134 GLY A N 1
ATOM 994 C CA . GLY A 1 134 ? -8.381 3.072 -6.918 1.00 88.00 134 GLY A CA 1
ATOM 995 C C . GLY A 1 134 ? -9.028 3.387 -5.574 1.00 88.00 134 GLY A C 1
ATOM 996 O O . GLY A 1 134 ? -8.493 4.177 -4.791 1.00 88.00 134 GLY A O 1
ATOM 997 N N . PHE A 1 135 ? -10.160 2.743 -5.308 1.00 90.62 135 PHE A N 1
ATOM 998 C CA . PHE A 1 135 ? -10.891 2.847 -4.051 1.00 90.62 135 PHE A CA 1
ATOM 999 C C . PHE A 1 135 ? -11.145 1.448 -3.504 1.00 90.62 135 PHE A C 1
ATOM 1001 O O . PHE A 1 135 ? -11.700 0.611 -4.214 1.00 90.62 135 PHE A O 1
ATOM 1008 N N . ASP A 1 136 ? -10.789 1.221 -2.243 1.00 85.69 136 ASP A N 1
ATOM 1009 C CA . ASP A 1 136 ? -11.086 -0.030 -1.553 1.00 85.69 136 ASP A CA 1
ATOM 1010 C C . ASP A 1 136 ? -12.102 0.216 -0.446 1.00 85.69 136 ASP A C 1
ATOM 1012 O O . ASP A 1 136 ? -12.027 1.220 0.266 1.00 85.69 136 ASP A O 1
ATOM 1016 N N . LEU A 1 137 ? -13.005 -0.743 -0.269 1.00 86.62 137 LEU A N 1
ATOM 1017 C CA . LEU A 1 137 ? -13.980 -0.785 0.812 1.00 86.62 137 LEU A CA 1
ATOM 1018 C C . LEU A 1 137 ? -13.892 -2.163 1.461 1.00 86.62 137 LEU A C 1
ATOM 1020 O O . LEU A 1 137 ? -13.988 -3.174 0.769 1.00 86.62 137 LEU A O 1
ATOM 1024 N N . TYR A 1 138 ? -13.710 -2.204 2.776 1.00 84.69 138 TYR A N 1
ATOM 1025 C CA . TYR A 1 138 ? -13.654 -3.451 3.530 1.00 84.69 138 TYR A CA 1
ATOM 1026 C C . TYR A 1 138 ? -14.477 -3.366 4.806 1.00 84.69 138 TYR A C 1
ATOM 1028 O O . TYR A 1 138 ? -14.504 -2.344 5.491 1.00 84.69 138 TYR A O 1
ATOM 1036 N N . SER A 1 139 ? -15.077 -4.496 5.152 1.00 84.81 139 SER A N 1
ATOM 1037 C CA . SER A 1 139 ? -15.594 -4.797 6.481 1.00 84.81 139 SER A CA 1
ATOM 1038 C C . SER A 1 139 ? -14.974 -6.109 6.946 1.00 84.81 139 SER A C 1
ATOM 1040 O O . SER A 1 139 ? -14.859 -7.040 6.148 1.00 84.81 139 SER A O 1
ATOM 1042 N N . GLY A 1 140 ? -14.580 -6.194 8.211 1.00 74.38 140 GLY A 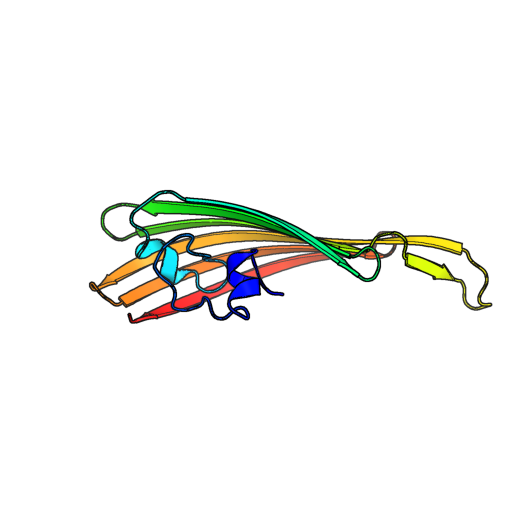N 1
ATOM 1043 C CA . GLY A 1 140 ? -14.026 -7.415 8.793 1.00 74.38 140 GLY A CA 1
ATOM 1044 C C . GLY A 1 140 ? -14.577 -7.663 10.189 1.00 74.38 140 GLY A C 1
ATOM 1045 O O . GLY A 1 140 ? -14.826 -6.703 10.920 1.00 74.38 140 GLY A O 1
ATOM 1046 N N . ASP A 1 141 ? -14.755 -8.942 10.510 1.00 74.00 141 ASP A N 1
ATOM 1047 C CA . ASP A 1 141 ? -15.059 -9.461 11.846 1.00 74.00 141 ASP A CA 1
ATOM 1048 C C . ASP A 1 141 ? -13.850 -10.271 12.348 1.00 74.00 141 ASP A C 1
ATOM 1050 O O . ASP A 1 141 ? -13.112 -10.838 11.532 1.00 74.00 141 ASP A O 1
ATOM 1054 N N . LEU A 1 142 ? -13.632 -10.273 13.663 1.00 64.69 142 LEU A N 1
ATOM 1055 C CA . LEU A 1 142 ? -12.465 -10.834 14.357 1.00 64.69 142 LEU A CA 1
ATOM 1056 C C . LEU A 1 142 ? -12.825 -12.056 15.206 1.00 64.69 142 LEU A C 1
ATOM 1058 O O . LEU A 1 142 ? -13.763 -11.960 16.034 1.00 64.69 142 LEU A O 1
#

Sequence (142 aa):
MGSGARGMAMGNAMTAVVNGEIQSYYNPALAAFSEQRTAGATFGLLSLDRHLNFLNYMQPIRPTGGISFGLINAGVSNIDGRDADGEKTGDLSTSENQVFLAFSNRVDQRVAVGVAVKLYHSKLYDQVSSTTVGFDLYSGDL